Protein AF-A0A0C2CCR2-F1 (afdb_monomer_lite)

Secondary structure (DSSP, 8-state):
-HHHIIIIIHHHHTSTT-S----HHHHHHHHHHH---HHHHHHHHHHHHTT-TTHHHHHHHHHHHS-HHHHHHHHHHHHHHS----S-GGG---------PPPPPBP--TT-SS--B--EEE--HHHHHHHHSSSSPEEE-HHHHHHHHHHH----EEPPPPPP-----------

pLDDT: mean 84.24, std 14.38, range [35.53, 97.19]

InterPro domains:
  IPR024855 UNC79 [PTHR21696] (1-173)
  IPR059253 Protein unc-79 homolog, N-terminal [PF14776] (1-173)

Radius of gyration: 18.52 Å; chains: 1; bounding box: 39×49×53 Å

Structure (mmCIF, N/CA/C/O backbone):
data_AF-A0A0C2CCR2-F1
#
_entry.id   AF-A0A0C2CCR2-F1
#
loop_
_atom_site.group_PDB
_atom_site.id
_atom_site.type_symbol
_atom_site.label_atom_id
_atom_site.label_alt_id
_atom_site.label_comp_id
_atom_site.label_asym_id
_atom_site.label_entity_id
_atom_site.label_seq_id
_atom_site.pdbx_PDB_ins_code
_atom_site.Cartn_x
_atom_site.Cartn_y
_atom_site.Cartn_z
_atom_site.occupancy
_atom_site.B_iso_or_equiv
_atom_site.auth_seq_id
_atom_site.auth_comp_id
_atom_site.auth_asym_id
_atom_site.auth_atom_id
_atom_site.pdbx_PDB_model_num
ATOM 1 N N . ILE A 1 1 ? 10.434 2.439 5.792 1.00 84.38 1 ILE A N 1
ATOM 2 C CA . ILE A 1 1 ? 9.890 3.636 5.101 1.00 84.38 1 ILE A CA 1
ATOM 3 C C . ILE A 1 1 ? 8.872 3.285 4.013 1.00 84.38 1 ILE A C 1
ATOM 5 O O . ILE A 1 1 ? 7.818 3.899 4.002 1.00 84.38 1 ILE A O 1
ATOM 9 N N . VAL A 1 2 ? 9.120 2.283 3.153 1.00 89.88 2 VAL A N 1
ATOM 10 C CA . VAL A 1 2 ? 8.190 1.916 2.062 1.00 89.88 2 VAL A CA 1
ATOM 11 C C . VAL A 1 2 ? 6.794 1.530 2.567 1.00 89.88 2 VAL A C 1
ATOM 13 O O . VAL A 1 2 ? 5.820 2.033 2.027 1.00 89.88 2 VAL A O 1
ATOM 16 N N . HIS A 1 3 ? 6.685 0.746 3.646 1.00 89.31 3 HIS A N 1
ATOM 17 C CA . HIS A 1 3 ? 5.386 0.409 4.258 1.00 89.31 3 HIS A CA 1
ATOM 18 C C . HIS A 1 3 ? 4.591 1.654 4.676 1.00 89.31 3 HIS A C 1
ATOM 20 O O . HIS A 1 3 ? 3.416 1.782 4.364 1.00 89.31 3 HIS A O 1
ATOM 26 N N . LEU A 1 4 ? 5.254 2.637 5.295 1.00 88.44 4 LEU A N 1
ATOM 27 C CA . LEU A 1 4 ? 4.612 3.899 5.671 1.00 88.44 4 LEU A CA 1
ATOM 28 C C . LEU A 1 4 ? 4.104 4.658 4.436 1.00 88.44 4 LEU A C 1
ATOM 30 O O . LEU A 1 4 ? 3.006 5.208 4.458 1.00 88.44 4 LEU A O 1
ATOM 34 N N . LEU A 1 5 ? 4.888 4.672 3.353 1.00 89.81 5 LEU A N 1
ATOM 35 C CA . LEU A 1 5 ? 4.471 5.293 2.098 1.00 89.81 5 LEU A CA 1
ATOM 36 C C . LEU A 1 5 ? 3.254 4.585 1.495 1.00 89.81 5 LEU A C 1
ATOM 38 O O . LEU A 1 5 ? 2.309 5.255 1.095 1.00 89.81 5 LEU A O 1
ATOM 42 N N . ALA A 1 6 ? 3.274 3.254 1.455 1.00 89.50 6 ALA A N 1
ATOM 43 C CA . ALA A 1 6 ? 2.235 2.448 0.829 1.00 89.50 6 ALA A CA 1
ATOM 44 C C . ALA A 1 6 ? 0.922 2.430 1.619 1.00 89.50 6 ALA A C 1
ATOM 46 O O . ALA A 1 6 ? -0.143 2.550 1.020 1.00 89.50 6 ALA A O 1
ATOM 47 N N . ASP A 1 7 ? 0.997 2.308 2.945 1.00 87.94 7 ASP A N 1
ATOM 48 C CA . ASP A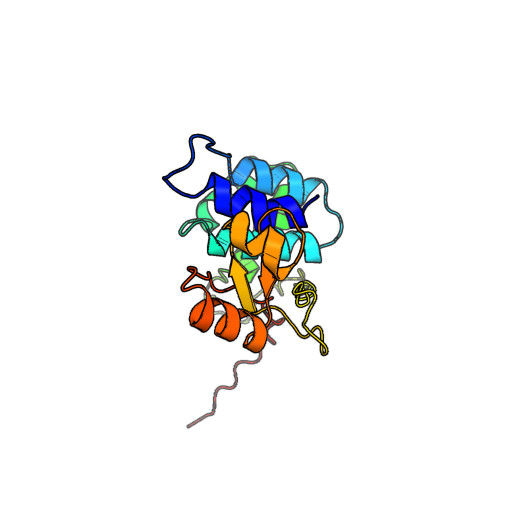 1 7 ? -0.185 2.033 3.761 1.00 87.94 7 ASP A CA 1
ATOM 49 C C . ASP A 1 7 ? -0.769 3.285 4.429 1.00 87.94 7 ASP A C 1
ATOM 51 O O . ASP A 1 7 ? -1.960 3.321 4.748 1.00 87.94 7 ASP A O 1
ATOM 55 N N . ALA A 1 8 ? 0.046 4.327 4.627 1.00 86.69 8 ALA A N 1
ATOM 56 C CA . ALA A 1 8 ? -0.388 5.581 5.236 1.00 86.69 8 ALA A CA 1
ATOM 57 C C . ALA A 1 8 ? -0.337 6.744 4.239 1.00 86.69 8 ALA A C 1
ATOM 59 O O . ALA A 1 8 ? -1.373 7.309 3.898 1.00 86.69 8 ALA A O 1
ATOM 60 N N . VAL A 1 9 ? 0.849 7.099 3.736 1.00 88.06 9 VAL A N 1
ATOM 61 C CA . VAL A 1 9 ? 1.035 8.367 3.008 1.00 88.06 9 VAL A CA 1
ATOM 62 C C . VAL A 1 9 ? 0.278 8.394 1.684 1.00 88.06 9 VAL A C 1
ATOM 64 O O . VAL A 1 9 ? -0.402 9.382 1.422 1.00 88.06 9 VAL A O 1
ATOM 67 N N . LEU A 1 10 ? 0.374 7.348 0.856 1.00 87.62 10 LEU A N 1
ATOM 68 C CA . LEU A 1 10 ? -0.323 7.293 -0.433 1.00 87.62 10 LEU A CA 1
ATOM 69 C C . LEU A 1 10 ? -1.851 7.297 -0.262 1.00 87.62 10 LEU A C 1
ATOM 71 O O . LEU A 1 10 ? -2.483 8.156 -0.874 1.00 87.62 10 LEU A O 1
ATOM 75 N N . PRO A 1 11 ? -2.460 6.442 0.585 1.00 85.31 11 PRO A N 1
ATOM 76 C CA . PRO A 1 11 ? -3.900 6.488 0.820 1.00 85.31 11 PRO A CA 1
ATOM 77 C C . PRO A 1 11 ? -4.401 7.848 1.298 1.00 85.31 11 PRO A C 1
ATOM 79 O O . PRO A 1 11 ? -5.475 8.258 0.879 1.00 85.31 11 PRO A O 1
ATOM 82 N N . PHE A 1 12 ? -3.635 8.566 2.124 1.00 82.19 12 PHE A N 1
ATOM 83 C CA . PHE A 1 12 ? -4.005 9.925 2.517 1.00 82.19 12 PHE A CA 1
ATOM 84 C C . PHE A 1 12 ? -3.822 10.922 1.368 1.00 82.19 12 PHE A C 1
ATOM 86 O O . PHE A 1 12 ? -4.754 11.638 1.024 1.00 82.19 12 PHE A O 1
ATOM 93 N N . SER A 1 13 ? -2.651 10.936 0.731 1.00 83.19 13 SER A N 1
ATOM 94 C CA . SER A 1 13 ? -2.260 11.962 -0.254 1.00 83.19 13 SER A CA 1
ATOM 95 C C . SER A 1 13 ? -2.988 11.853 -1.599 1.00 83.19 13 SER A C 1
ATOM 97 O O . SER A 1 13 ? -2.869 12.741 -2.438 1.00 83.19 13 SER A O 1
ATOM 99 N N . LEU A 1 14 ? -3.680 10.739 -1.843 1.00 79.44 14 LEU A N 1
ATOM 100 C CA . LEU A 1 14 ? -4.449 10.491 -3.066 1.00 79.44 14 LEU A CA 1
ATOM 101 C C . LEU A 1 14 ? -5.961 10.623 -2.856 1.00 79.44 14 LEU A C 1
ATOM 103 O O . LEU A 1 14 ? -6.721 10.425 -3.798 1.00 79.44 14 LEU A O 1
ATOM 107 N N . THR A 1 15 ? -6.405 10.969 -1.644 1.00 74.06 15 THR A N 1
ATOM 108 C CA . THR A 1 15 ? -7.807 11.336 -1.409 1.00 74.06 15 THR A CA 1
ATOM 109 C C . THR A 1 15 ? -8.042 12.806 -1.736 1.00 74.06 15 THR A C 1
ATOM 111 O O . THR A 1 15 ? -7.242 13.668 -1.363 1.00 74.06 15 THR A O 1
ATOM 114 N N . ASP A 1 16 ? -9.169 13.087 -2.396 1.00 64.88 16 ASP A N 1
ATOM 115 C CA . ASP A 1 16 ? -9.560 14.432 -2.847 1.00 64.88 16 ASP A CA 1
ATOM 116 C C . ASP A 1 16 ? -9.718 15.449 -1.702 1.00 64.88 16 ASP A C 1
ATOM 118 O O . ASP A 1 16 ? -9.709 16.656 -1.934 1.00 64.88 16 ASP A O 1
ATOM 122 N N . GLU A 1 17 ? -9.833 14.977 -0.459 1.00 66.50 17 GLU A N 1
ATOM 123 C CA . GLU A 1 17 ? -10.021 15.821 0.725 1.00 66.50 17 GLU A CA 1
ATOM 124 C C . GLU A 1 17 ? -8.716 16.383 1.307 1.00 66.50 17 GLU A C 1
ATOM 126 O O . GLU A 1 17 ? -8.748 17.218 2.212 1.00 66.50 17 GLU A O 1
ATOM 131 N N . THR A 1 18 ? -7.551 15.959 0.805 1.00 66.06 18 THR A N 1
ATOM 132 C CA . THR A 1 18 ? -6.262 16.426 1.331 1.00 66.06 18 THR A CA 1
ATOM 133 C C . THR A 1 18 ? -5.653 17.553 0.497 1.00 66.06 18 THR A C 1
ATOM 135 O O . THR A 1 18 ? -5.678 17.559 -0.731 1.00 66.06 18 THR A O 1
ATOM 138 N N . LEU A 1 19 ? -5.033 18.523 1.179 1.00 66.50 19 LEU A N 1
ATOM 139 C CA . LEU A 1 19 ? -4.282 19.618 0.542 1.00 66.50 19 LEU A CA 1
ATOM 140 C C . LEU A 1 19 ? -2.912 19.169 -0.007 1.00 66.50 19 LEU A C 1
ATOM 142 O O . LEU A 1 19 ? -2.215 19.953 -0.652 1.00 66.50 19 LEU A O 1
ATOM 146 N N . ILE A 1 20 ? -2.505 17.925 0.259 1.00 74.56 20 ILE A N 1
ATOM 147 C CA . ILE A 1 20 ? -1.196 17.381 -0.105 1.00 74.56 20 ILE A CA 1
ATOM 148 C C . ILE A 1 20 ? -1.348 16.572 -1.387 1.00 74.56 20 ILE A C 1
ATOM 150 O O . ILE A 1 20 ? -1.905 15.483 -1.373 1.00 74.56 20 ILE A O 1
ATOM 154 N N . LYS A 1 21 ? -0.793 17.076 -2.492 1.00 75.19 21 LYS A N 1
ATOM 155 C CA . LYS A 1 21 ? -0.733 16.339 -3.761 1.00 75.19 21 LYS A CA 1
ATOM 156 C C . LYS A 1 21 ? 0.657 15.757 -3.952 1.00 75.19 21 LYS A C 1
ATOM 158 O O . LYS A 1 21 ? 1.610 16.481 -4.239 1.00 75.19 21 LYS A O 1
ATOM 163 N N . LEU A 1 22 ? 0.773 14.446 -3.784 1.00 84.88 22 LEU A N 1
ATOM 164 C CA . LEU A 1 22 ? 2.025 13.727 -3.985 1.00 84.88 22 LEU A CA 1
ATOM 165 C C . LEU A 1 22 ? 2.139 13.257 -5.440 1.00 84.88 22 LEU A C 1
ATOM 167 O O . LEU A 1 22 ? 1.184 12.735 -6.010 1.00 84.88 22 LEU A O 1
ATOM 171 N N . SER A 1 23 ? 3.320 13.407 -6.045 1.00 90.75 23 SER A N 1
ATOM 172 C CA . SER A 1 23 ? 3.584 12.831 -7.367 1.00 90.75 23 SER A CA 1
ATOM 173 C C . SER A 1 23 ? 3.795 11.325 -7.238 1.00 90.75 23 SER A C 1
ATOM 175 O O . SER A 1 23 ? 4.886 10.877 -6.881 1.00 90.75 23 SER A O 1
ATOM 177 N N . VAL A 1 24 ? 2.756 10.544 -7.540 1.00 91.19 24 VAL A N 1
ATOM 178 C CA . VAL A 1 24 ? 2.810 9.075 -7.582 1.00 91.19 24 VAL A CA 1
ATOM 179 C C . VAL A 1 24 ? 3.992 8.552 -8.409 1.00 91.19 24 VAL A C 1
ATOM 181 O O . VAL A 1 24 ? 4.772 7.773 -7.856 1.00 91.19 24 VAL A O 1
ATOM 184 N N . PRO A 1 25 ? 4.232 8.994 -9.663 1.00 94.25 25 PRO A N 1
ATOM 185 C CA . PRO A 1 25 ? 5.369 8.498 -10.435 1.00 94.25 25 PRO A CA 1
ATOM 186 C C . PRO A 1 25 ? 6.707 8.905 -9.805 1.00 94.25 25 PRO A C 1
ATOM 188 O O . PRO A 1 25 ? 7.662 8.135 -9.850 1.00 94.25 25 PRO A O 1
ATOM 191 N N . GLY A 1 26 ? 6.784 10.070 -9.150 1.00 94.25 26 GLY A N 1
ATOM 192 C CA . GLY A 1 26 ? 7.975 10.482 -8.402 1.00 94.25 26 GLY A CA 1
ATOM 193 C C . GLY A 1 26 ? 8.277 9.564 -7.214 1.00 94.25 26 GLY A C 1
ATOM 194 O O . GLY A 1 26 ? 9.416 9.135 -7.037 1.00 94.25 26 GLY A O 1
ATOM 195 N N . VAL A 1 27 ? 7.255 9.211 -6.429 1.00 94.19 27 VAL A N 1
ATOM 196 C CA . VAL A 1 27 ? 7.384 8.271 -5.301 1.00 94.19 27 VAL A CA 1
ATOM 197 C C . VAL A 1 27 ? 7.770 6.884 -5.790 1.00 94.19 27 VAL A C 1
ATOM 199 O O . VAL A 1 27 ? 8.703 6.291 -5.250 1.00 94.19 27 VAL A O 1
ATOM 202 N N . LEU A 1 28 ? 7.089 6.380 -6.823 1.00 95.12 28 LEU A N 1
ATOM 203 C CA . LEU A 1 28 ? 7.405 5.088 -7.421 1.00 95.12 28 LEU A CA 1
ATOM 204 C C . LEU A 1 28 ? 8.850 5.065 -7.912 1.00 95.12 28 LEU A C 1
ATOM 206 O O . LEU A 1 28 ? 9.587 4.154 -7.561 1.00 95.12 28 LEU A O 1
ATOM 210 N N . MET A 1 29 ? 9.296 6.083 -8.647 1.00 95.62 29 MET A N 1
ATOM 211 C CA . MET A 1 29 ? 10.677 6.172 -9.120 1.00 95.62 29 MET A CA 1
ATOM 212 C C . MET A 1 29 ? 11.689 6.088 -7.967 1.00 95.62 29 MET A C 1
ATOM 214 O O . MET A 1 29 ? 12.644 5.318 -8.058 1.00 95.62 29 MET A O 1
ATOM 218 N N . LEU A 1 30 ? 11.467 6.826 -6.872 1.00 94.88 30 LEU A N 1
ATOM 219 C CA . LEU A 1 30 ? 12.347 6.798 -5.699 1.00 94.88 30 LEU A CA 1
ATOM 220 C C . LEU A 1 30 ? 12.371 5.422 -5.029 1.00 94.88 30 LEU A C 1
ATOM 222 O O . LEU A 1 30 ? 13.448 4.901 -4.744 1.00 94.88 30 LEU A O 1
ATOM 226 N N . VAL A 1 31 ? 11.203 4.818 -4.795 1.00 95.31 31 VAL A N 1
ATOM 227 C CA . VAL A 1 31 ? 11.119 3.499 -4.154 1.00 95.31 31 VAL A CA 1
ATOM 228 C C . VAL A 1 31 ? 11.760 2.433 -5.037 1.00 95.31 31 VAL A C 1
ATOM 230 O O . VAL A 1 31 ? 12.592 1.682 -4.546 1.00 95.31 31 VAL A O 1
ATOM 233 N N . LEU A 1 32 ? 11.440 2.410 -6.331 1.00 94.69 32 LEU A N 1
ATOM 234 C CA . LEU A 1 32 ? 11.950 1.420 -7.283 1.00 94.69 32 LEU A CA 1
ATOM 235 C C . LEU A 1 32 ? 13.455 1.539 -7.550 1.00 94.69 32 LEU A C 1
ATOM 237 O O . LEU A 1 32 ? 14.073 0.586 -8.017 1.00 94.69 32 LEU A O 1
ATOM 241 N N . GLN A 1 33 ? 14.040 2.709 -7.291 1.00 94.25 33 GLN A N 1
ATOM 242 C CA . GLN A 1 33 ? 15.481 2.915 -7.379 1.00 94.25 33 GLN A CA 1
ATOM 243 C C . GLN A 1 33 ? 16.210 2.513 -6.090 1.00 94.25 33 GLN A C 1
ATOM 245 O O . GLN A 1 33 ? 17.318 1.989 -6.165 1.00 94.25 33 GLN A O 1
ATOM 250 N N . GLN A 1 34 ? 15.633 2.808 -4.921 1.00 93.00 34 GLN A N 1
ATOM 251 C CA . GLN A 1 34 ? 16.327 2.697 -3.630 1.00 93.00 34 GLN A CA 1
ATOM 252 C C . GLN A 1 34 ? 16.035 1.392 -2.884 1.00 93.00 34 GLN A C 1
ATOM 254 O O . GLN A 1 34 ? 16.850 0.945 -2.078 1.00 93.00 34 GLN A O 1
ATOM 259 N N . ALA A 1 35 ? 14.873 0.777 -3.102 1.00 90.44 35 ALA A N 1
ATOM 260 C CA . ALA A 1 35 ? 14.565 -0.513 -2.510 1.00 90.44 35 ALA A CA 1
ATOM 261 C C . ALA A 1 35 ? 15.199 -1.624 -3.355 1.00 90.44 35 ALA A C 1
ATOM 263 O O . ALA A 1 35 ? 14.945 -1.761 -4.544 1.00 90.44 35 ALA A O 1
ATOM 264 N N . HIS A 1 36 ? 16.045 -2.442 -2.737 1.00 86.12 36 HIS A N 1
ATOM 265 C CA . HIS A 1 36 ? 16.619 -3.605 -3.419 1.00 86.12 36 HIS A CA 1
ATOM 266 C C . HIS A 1 36 ? 15.758 -4.860 -3.264 1.00 86.12 36 HIS A C 1
ATOM 268 O O . HIS A 1 36 ? 15.914 -5.801 -4.036 1.00 86.12 36 HIS A O 1
ATOM 274 N N . ASP A 1 37 ? 14.849 -4.873 -2.285 1.00 89.38 37 ASP A N 1
ATOM 275 C CA . ASP A 1 37 ? 13.917 -5.974 -2.063 1.00 89.38 37 ASP A CA 1
ATOM 276 C C . ASP A 1 37 ? 12.701 -5.858 -3.006 1.00 89.38 37 ASP A C 1
ATOM 278 O O . ASP A 1 37 ? 11.894 -4.931 -2.858 1.00 89.38 37 ASP A O 1
ATOM 282 N N . PRO A 1 38 ? 12.508 -6.809 -3.942 1.00 87.31 38 PRO A N 1
ATOM 283 C CA . PRO A 1 38 ? 11.349 -6.827 -4.828 1.00 87.31 38 PRO A CA 1
ATOM 284 C C . PRO A 1 38 ? 10.007 -6.914 -4.089 1.00 87.31 38 PRO A C 1
ATOM 286 O O . PRO A 1 38 ? 8.992 -6.492 -4.641 1.00 87.31 38 PRO A O 1
ATOM 289 N N . SER A 1 39 ? 9.969 -7.426 -2.852 1.00 89.19 39 SER A N 1
ATOM 290 C CA . SER A 1 39 ? 8.730 -7.466 -2.067 1.00 89.19 39 SER A CA 1
ATOM 291 C C . SER A 1 39 ? 8.207 -6.054 -1.779 1.00 89.19 39 SER A C 1
AT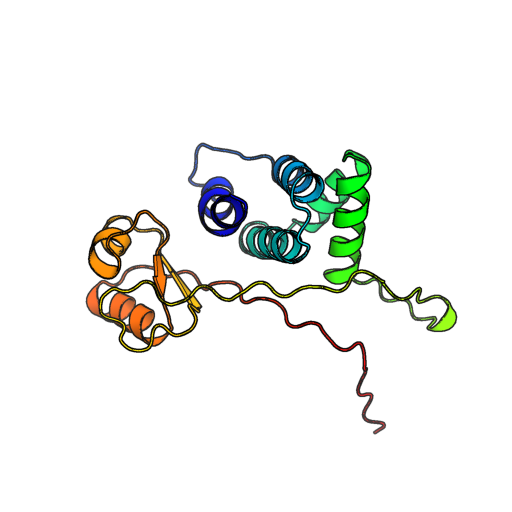OM 293 O O . SER A 1 39 ? 7.012 -5.792 -1.912 1.00 89.19 39 SER A O 1
ATOM 295 N N . LEU A 1 40 ? 9.107 -5.098 -1.529 1.00 91.69 40 LEU A N 1
ATOM 296 C CA . LEU A 1 40 ? 8.767 -3.694 -1.301 1.00 91.69 40 LEU A CA 1
ATOM 297 C C . LEU A 1 40 ? 8.255 -3.010 -2.572 1.00 91.69 40 LEU A C 1
ATOM 299 O O . LEU A 1 40 ? 7.381 -2.148 -2.494 1.00 91.69 40 LEU A O 1
ATOM 303 N N . HIS A 1 41 ? 8.755 -3.419 -3.741 1.00 92.94 41 HIS A N 1
ATOM 304 C CA . HIS A 1 41 ? 8.266 -2.942 -5.037 1.00 92.94 41 HIS A CA 1
ATOM 305 C C . HIS A 1 41 ? 6.826 -3.384 -5.287 1.00 92.94 41 HIS A C 1
ATOM 307 O O . HIS A 1 41 ? 6.003 -2.601 -5.757 1.00 92.94 41 HIS A O 1
ATOM 313 N N . THR A 1 42 ? 6.507 -4.633 -4.949 1.00 91.44 42 THR A N 1
ATOM 314 C CA . THR A 1 42 ? 5.140 -5.147 -5.085 1.00 91.44 42 THR A CA 1
ATOM 315 C C . THR A 1 42 ? 4.205 -4.506 -4.063 1.00 91.44 42 THR A C 1
ATOM 317 O O . THR A 1 42 ? 3.107 -4.108 -4.436 1.00 91.44 42 THR A O 1
ATOM 320 N N . TRP A 1 43 ? 4.668 -4.289 -2.826 1.00 91.50 43 TRP A N 1
ATOM 321 C CA . TRP A 1 43 ? 3.895 -3.617 -1.780 1.00 91.50 43 TRP A CA 1
ATOM 322 C C . TRP A 1 43 ? 3.506 -2.197 -2.190 1.00 91.50 43 TRP A C 1
ATOM 324 O O . TRP A 1 43 ? 2.322 -1.866 -2.193 1.00 91.50 43 TRP A O 1
ATOM 334 N N . ILE A 1 44 ? 4.475 -1.350 -2.570 1.00 92.88 44 ILE A N 1
ATOM 335 C CA . ILE A 1 44 ? 4.163 0.034 -2.959 1.00 92.88 44 ILE A CA 1
ATOM 336 C C . ILE A 1 44 ? 3.229 0.073 -4.171 1.00 92.88 44 ILE A C 1
ATOM 338 O O . ILE A 1 44 ? 2.344 0.922 -4.233 1.00 92.88 44 ILE A O 1
ATOM 342 N N . MET A 1 45 ? 3.389 -0.872 -5.102 1.00 92.06 45 MET A N 1
ATOM 343 C CA . MET A 1 45 ? 2.569 -0.954 -6.303 1.00 92.06 45 MET A CA 1
ATOM 344 C C . MET A 1 45 ? 1.117 -1.325 -5.986 1.00 92.06 45 MET A C 1
ATOM 346 O O . MET A 1 45 ? 0.200 -0.627 -6.410 1.00 92.06 45 MET A O 1
ATOM 350 N N . GLU A 1 46 ? 0.895 -2.391 -5.219 1.00 90.62 46 GLU A N 1
ATOM 351 C CA . GLU A 1 46 ? -0.452 -2.827 -4.829 1.00 90.62 46 GLU A CA 1
ATOM 352 C C . GLU A 1 46 ? -1.127 -1.823 -3.878 1.00 90.62 46 GLU A C 1
ATOM 354 O O . GLU A 1 46 ? -2.337 -1.589 -3.967 1.00 90.62 46 GLU A O 1
ATOM 359 N N . GLY A 1 47 ? -0.347 -1.158 -3.018 1.00 89.31 47 GLY A N 1
ATOM 360 C CA . GLY A 1 47 ? -0.811 -0.032 -2.207 1.00 89.31 47 GLY A CA 1
ATOM 361 C C . GLY A 1 47 ? -1.286 1.137 -3.076 1.00 89.31 47 GLY A C 1
ATOM 362 O O . GLY A 1 47 ? -2.388 1.654 -2.873 1.00 89.31 47 GLY A O 1
ATOM 363 N N . ALA A 1 48 ? -0.518 1.501 -4.106 1.00 90.12 48 ALA A N 1
ATOM 364 C CA . ALA A 1 48 ? -0.887 2.558 -5.043 1.00 90.12 48 ALA A CA 1
ATOM 365 C C . ALA A 1 48 ? -2.107 2.192 -5.910 1.00 90.12 48 ALA A C 1
ATOM 367 O O . ALA A 1 48 ? -2.992 3.028 -6.077 1.00 90.12 48 ALA A O 1
ATOM 368 N N . MET A 1 49 ? -2.230 0.942 -6.376 1.00 88.94 49 MET A N 1
ATOM 369 C CA . MET A 1 49 ? -3.431 0.444 -7.076 1.00 88.94 49 MET A CA 1
ATOM 370 C C . MET A 1 49 ? -4.712 0.607 -6.252 1.00 88.94 49 MET A C 1
ATOM 372 O O . MET A 1 49 ? -5.776 0.867 -6.803 1.00 88.94 49 MET A O 1
ATOM 376 N N . SER A 1 50 ? -4.621 0.465 -4.927 1.00 84.00 50 SER A N 1
ATOM 377 C CA . SER A 1 50 ? -5.773 0.621 -4.026 1.00 84.00 50 SER A CA 1
ATOM 378 C C . SER A 1 50 ? -6.249 2.071 -3.861 1.00 84.00 50 SER A C 1
ATOM 380 O O . SER A 1 50 ? -7.309 2.318 -3.273 1.00 84.00 50 SER A O 1
ATOM 382 N N . SER A 1 51 ? -5.437 3.025 -4.322 1.00 82.19 51 SER A N 1
ATOM 383 C CA . SER A 1 51 ? -5.621 4.460 -4.096 1.00 82.19 51 SER A CA 1
ATOM 384 C C . SER A 1 51 ? -5.677 5.277 -5.393 1.00 82.19 51 SER A C 1
ATOM 386 O O . SER A 1 51 ? -6.193 6.385 -5.364 1.00 82.19 51 SER A O 1
ATOM 388 N N . SER A 1 52 ? -5.198 4.747 -6.526 1.00 83.50 52 SER A N 1
ATOM 389 C CA . SER A 1 52 ? -5.218 5.410 -7.837 1.00 83.50 52 SER A CA 1
ATOM 390 C C . SER A 1 52 ? -5.723 4.461 -8.936 1.00 83.50 52 SER A C 1
ATOM 392 O O . SER A 1 52 ? -5.111 3.411 -9.155 1.00 83.50 52 SER A O 1
ATOM 394 N N . PRO A 1 53 ? -6.795 4.818 -9.674 1.00 80.75 53 PRO A N 1
ATOM 395 C CA . PRO A 1 53 ? -7.355 3.971 -10.731 1.00 80.75 53 PRO A CA 1
ATOM 396 C C . PRO A 1 53 ? -6.453 3.848 -11.972 1.00 80.75 53 PRO A C 1
ATOM 398 O O . PRO A 1 53 ? -6.544 2.852 -12.686 1.00 80.75 53 PRO A O 1
ATOM 401 N N . ASN A 1 54 ? -5.559 4.813 -12.219 1.00 86.12 54 ASN A N 1
ATOM 402 C CA . ASN A 1 54 ? -4.746 4.896 -13.443 1.00 86.12 54 ASN A CA 1
ATOM 403 C C . ASN A 1 54 ? -3.242 4.726 -13.182 1.00 86.12 54 ASN A C 1
ATOM 405 O O . ASN A 1 54 ? -2.407 5.245 -13.917 1.00 86.12 54 ASN A O 1
ATOM 409 N N . ILE A 1 55 ? -2.877 3.952 -12.159 1.00 92.44 55 ILE A N 1
ATOM 410 C CA . ILE A 1 55 ? -1.477 3.738 -11.751 1.00 92.44 55 ILE A CA 1
ATOM 411 C C . ILE A 1 55 ? -0.574 3.162 -12.865 1.00 92.44 55 ILE A C 1
ATOM 413 O O . ILE A 1 55 ? 0.649 3.293 -12.821 1.00 92.44 55 ILE A O 1
ATOM 417 N N . TYR A 1 56 ? -1.154 2.525 -13.889 1.00 93.12 56 TYR A N 1
ATOM 418 C CA . TYR A 1 56 ? -0.404 2.055 -15.055 1.00 93.12 56 TYR A CA 1
ATOM 419 C C . TYR A 1 56 ? 0.206 3.225 -15.850 1.00 93.12 56 TYR A C 1
ATOM 421 O O . TYR A 1 56 ? 1.313 3.092 -16.369 1.00 93.12 56 TYR A O 1
ATOM 429 N N . GLU A 1 57 ? -0.466 4.381 -15.909 1.00 94.94 57 GLU A N 1
ATOM 430 C CA . GLU A 1 57 ? 0.053 5.593 -16.556 1.00 94.94 57 GLU A CA 1
ATOM 431 C C . GLU A 1 57 ? 1.245 6.145 -15.778 1.00 94.94 57 GLU A C 1
ATOM 433 O O . GLU A 1 57 ? 2.258 6.513 -16.375 1.00 94.94 57 GLU A O 1
ATOM 438 N N . ASP A 1 58 ? 1.169 6.124 -14.445 1.00 94.94 58 ASP A N 1
ATOM 439 C CA . ASP A 1 58 ? 2.276 6.514 -13.573 1.00 94.94 58 ASP A CA 1
ATOM 440 C C . ASP A 1 58 ? 3.488 5.592 -13.778 1.00 94.94 58 ASP A C 1
ATOM 442 O O . ASP A 1 58 ? 4.615 6.071 -13.912 1.00 94.94 58 ASP A O 1
ATOM 446 N N . LEU A 1 59 ? 3.277 4.275 -13.901 1.00 95.19 59 LEU A N 1
ATOM 447 C CA . LEU A 1 59 ? 4.345 3.333 -14.257 1.00 95.19 59 LEU A CA 1
ATOM 448 C C . LEU A 1 59 ? 4.956 3.640 -15.629 1.00 95.19 59 LEU A C 1
ATOM 450 O O . LEU A 1 59 ? 6.180 3.626 -15.762 1.00 95.19 59 LEU A O 1
ATOM 454 N N . VAL A 1 60 ? 4.140 3.946 -16.642 1.00 95.88 60 VAL A N 1
ATOM 455 C CA . VAL A 1 60 ? 4.635 4.342 -17.972 1.00 95.88 60 VAL A CA 1
ATOM 456 C C . VAL A 1 60 ? 5.481 5.614 -17.881 1.00 95.88 60 VAL A C 1
ATOM 458 O O . VAL A 1 60 ? 6.533 5.695 -18.519 1.00 95.88 60 VAL A O 1
ATOM 461 N N . GLN A 1 61 ? 5.099 6.579 -17.041 1.00 96.31 61 GLN A N 1
ATOM 462 C CA . GLN A 1 61 ? 5.915 7.769 -16.794 1.00 96.31 61 GLN A CA 1
ATOM 463 C C . GLN A 1 61 ? 7.256 7.431 -16.130 1.00 96.31 61 GLN A C 1
ATOM 465 O O . GLN A 1 61 ? 8.281 7.983 -16.538 1.00 96.31 61 GLN A O 1
ATOM 470 N N . VAL A 1 62 ? 7.283 6.508 -15.161 1.00 97.19 62 VAL A N 1
ATOM 471 C CA . VAL A 1 62 ? 8.538 6.029 -14.551 1.00 97.19 62 VAL A CA 1
ATOM 472 C C . VAL A 1 62 ? 9.414 5.321 -15.583 1.00 97.19 62 VAL A C 1
ATOM 474 O O . VAL A 1 62 ? 10.617 5.551 -15.618 1.00 97.19 62 VAL A O 1
ATOM 477 N N . ILE A 1 63 ? 8.840 4.517 -16.478 1.00 96.69 63 ILE A N 1
ATOM 478 C CA . ILE A 1 63 ? 9.594 3.877 -17.567 1.00 96.69 63 ILE A CA 1
ATOM 479 C C . ILE A 1 63 ? 10.180 4.930 -18.518 1.00 96.69 63 ILE A C 1
ATOM 481 O O . ILE A 1 63 ? 11.325 4.806 -18.950 1.00 96.69 63 ILE A O 1
ATOM 485 N N . ALA A 1 64 ? 9.421 5.980 -18.832 1.00 97.12 64 ALA A N 1
ATOM 486 C CA . ALA A 1 64 ? 9.855 7.020 -19.757 1.00 97.12 64 ALA A CA 1
ATOM 487 C C . ALA A 1 64 ? 10.928 7.953 -19.166 1.00 97.12 64 ALA A C 1
ATOM 489 O O . ALA A 1 64 ? 11.833 8.373 -19.885 1.00 97.12 64 ALA A O 1
ATOM 490 N N . LYS A 1 65 ? 10.822 8.304 -17.877 1.00 96.06 65 LYS A N 1
ATOM 491 C CA . LYS A 1 65 ? 11.617 9.381 -17.250 1.00 96.06 65 LYS A CA 1
ATOM 492 C C . LYS A 1 65 ? 12.504 8.932 -16.086 1.00 96.06 65 LYS A C 1
ATOM 494 O O . LYS A 1 65 ? 13.301 9.730 -15.601 1.00 96.06 65 LYS A O 1
ATOM 499 N N . GLY A 1 66 ? 12.365 7.693 -15.625 1.00 94.94 66 GLY A N 1
ATOM 500 C CA . GLY A 1 66 ? 13.077 7.166 -14.464 1.00 94.94 66 GLY A CA 1
ATOM 501 C C . GLY A 1 66 ? 14.561 6.916 -14.707 1.00 94.94 66 GLY A C 1
ATOM 502 O O . GLY A 1 66 ? 15.052 6.974 -15.834 1.00 94.94 66 GLY A O 1
ATOM 503 N N . THR A 1 67 ? 15.278 6.600 -13.634 1.00 94.94 67 THR A N 1
ATOM 504 C CA . THR A 1 67 ? 16.659 6.086 -13.645 1.00 94.94 67 THR A CA 1
ATOM 505 C C . THR A 1 67 ? 16.757 4.684 -14.249 1.00 94.94 67 THR A C 1
ATOM 507 O O . THR A 1 67 ? 15.748 4.018 -14.467 1.00 94.94 67 THR A O 1
ATOM 510 N N . SER A 1 68 ? 17.971 4.213 -14.545 1.00 92.50 68 SER A N 1
ATOM 511 C CA . SER A 1 68 ? 18.167 2.892 -15.165 1.00 92.50 68 SER A CA 1
ATOM 512 C C . SER A 1 68 ? 17.515 1.771 -14.349 1.00 92.50 68 SER A C 1
ATOM 514 O O . SER A 1 68 ? 16.780 0.946 -14.887 1.00 92.50 68 SER A O 1
ATOM 516 N N . GLU A 1 69 ? 17.714 1.810 -13.036 1.00 91.38 69 GLU A N 1
ATOM 517 C CA . GLU A 1 69 ? 17.218 0.846 -12.062 1.00 91.38 69 GLU A CA 1
ATOM 518 C C . GLU A 1 69 ? 15.689 0.897 -11.958 1.00 91.38 69 GLU A C 1
ATOM 520 O O . GLU A 1 69 ? 15.014 -0.125 -12.118 1.00 91.38 69 GLU A O 1
ATOM 525 N N . SER A 1 70 ? 15.129 2.098 -11.770 1.00 94.44 70 SER A N 1
ATOM 526 C CA . SER A 1 70 ? 13.678 2.268 -11.625 1.00 94.44 70 SER A CA 1
ATOM 527 C C . SER A 1 70 ? 12.917 1.905 -12.899 1.00 94.44 70 SER A C 1
ATOM 529 O O . SER A 1 70 ? 11.851 1.300 -12.804 1.00 94.44 70 SER A O 1
ATOM 531 N N . ARG A 1 71 ? 13.468 2.179 -14.092 1.00 94.69 71 ARG A N 1
ATOM 532 C CA . ARG A 1 71 ? 12.857 1.783 -15.374 1.00 94.69 71 ARG A CA 1
ATOM 533 C C . ARG A 1 71 ? 12.729 0.271 -15.508 1.00 94.69 71 ARG A C 1
ATOM 535 O O . ARG A 1 71 ? 11.677 -0.213 -15.919 1.00 94.69 71 ARG A O 1
ATOM 542 N N . VAL A 1 72 ? 13.778 -0.475 -15.154 1.00 91.44 72 VAL A N 1
ATOM 543 C CA . VAL A 1 72 ? 13.762 -1.946 -15.215 1.00 91.44 72 VAL A CA 1
ATOM 544 C C . VAL A 1 72 ? 12.718 -2.505 -14.250 1.00 91.44 72 VAL A C 1
ATOM 546 O O . VAL A 1 72 ? 11.909 -3.348 -14.640 1.00 91.44 72 VAL A O 1
ATOM 549 N N . ALA A 1 73 ? 12.684 -2.011 -13.011 1.00 92.00 73 ALA A N 1
ATOM 550 C CA . ALA A 1 73 ? 11.694 -2.435 -12.025 1.00 92.00 73 ALA A CA 1
ATOM 551 C C . ALA A 1 73 ? 10.256 -2.070 -12.445 1.00 92.00 73 ALA A C 1
ATOM 553 O O . ALA A 1 73 ? 9.367 -2.916 -12.371 1.00 92.00 73 ALA A O 1
ATOM 554 N N . ALA A 1 74 ? 10.032 -0.855 -12.951 1.00 94.25 74 ALA A N 1
ATOM 555 C CA . ALA A 1 74 ? 8.721 -0.391 -13.401 1.00 94.25 74 ALA A CA 1
ATOM 556 C C . ALA A 1 74 ? 8.198 -1.195 -14.599 1.00 94.25 74 ALA A C 1
ATOM 558 O O . ALA A 1 74 ? 7.040 -1.605 -14.597 1.00 94.25 74 ALA A O 1
ATOM 559 N N . ALA A 1 75 ? 9.047 -1.487 -15.591 1.00 91.44 75 ALA A N 1
ATOM 560 C CA . ALA A 1 75 ? 8.671 -2.315 -16.737 1.00 91.44 75 ALA A CA 1
ATOM 561 C C . ALA A 1 75 ? 8.283 -3.739 -16.312 1.00 91.44 75 ALA A C 1
ATOM 563 O O . ALA A 1 75 ? 7.292 -4.289 -16.792 1.00 91.44 75 ALA A O 1
ATOM 564 N N . ASN A 1 76 ? 9.030 -4.317 -15.371 1.00 89.00 76 ASN A N 1
ATOM 565 C CA . ASN A 1 76 ? 8.735 -5.634 -14.822 1.00 89.00 76 ASN A CA 1
ATOM 566 C C . ASN A 1 76 ? 7.392 -5.675 -14.075 1.00 89.00 76 ASN A C 1
ATOM 568 O O . ASN A 1 76 ? 6.609 -6.600 -14.285 1.00 89.00 76 ASN A O 1
ATOM 572 N N . LEU A 1 77 ? 7.106 -4.670 -13.240 1.00 90.94 77 LEU A N 1
ATOM 573 C CA . LEU A 1 77 ? 5.820 -4.552 -12.545 1.00 90.94 77 LEU A CA 1
ATOM 574 C C . LEU A 1 77 ? 4.668 -4.326 -13.533 1.00 90.94 77 LEU A C 1
ATOM 576 O O . LEU A 1 77 ? 3.637 -4.983 -13.418 1.00 90.94 77 LEU A O 1
ATOM 580 N N . LEU A 1 78 ? 4.848 -3.456 -14.533 1.00 91.19 78 LEU A N 1
ATOM 581 C CA . LEU A 1 78 ? 3.832 -3.189 -15.554 1.00 91.19 78 LEU A CA 1
ATOM 582 C C . LEU A 1 78 ? 3.442 -4.474 -16.291 1.00 91.19 78 LEU A C 1
ATOM 584 O O . LEU A 1 78 ? 2.262 -4.792 -16.381 1.00 91.19 78 LEU A O 1
ATOM 588 N N . LEU A 1 79 ? 4.429 -5.243 -16.759 1.00 85.50 79 LEU A N 1
ATOM 589 C CA . LEU A 1 79 ? 4.194 -6.512 -17.455 1.00 85.50 79 LEU A CA 1
ATOM 590 C C . LEU A 1 79 ? 3.594 -7.591 -16.551 1.00 85.50 79 LEU A C 1
ATOM 592 O O . LEU A 1 79 ? 2.921 -8.494 -17.045 1.00 85.50 79 LEU A O 1
ATOM 596 N N . HIS A 1 80 ? 3.857 -7.523 -15.246 1.00 84.00 80 HIS A N 1
ATOM 597 C CA . HIS A 1 80 ? 3.289 -8.454 -14.285 1.00 84.00 80 HIS A CA 1
ATOM 598 C C . HIS A 1 80 ? 1.794 -8.208 -14.055 1.00 84.00 80 HIS A C 1
ATOM 600 O O . HIS A 1 80 ? 1.006 -9.148 -14.127 1.00 84.00 80 HIS A O 1
ATOM 606 N N . TYR A 1 81 ? 1.406 -6.959 -13.790 1.00 86.62 81 TYR A N 1
ATOM 607 C CA . TYR A 1 81 ? 0.021 -6.619 -13.456 1.00 86.62 81 TYR A CA 1
ATOM 608 C C . TYR A 1 81 ? -0.861 -6.355 -14.688 1.00 86.62 81 TYR A C 1
ATOM 610 O O . TYR A 1 81 ? -2.058 -6.628 -14.644 1.00 86.62 81 TYR A O 1
ATOM 618 N N . TRP A 1 82 ? -0.279 -5.892 -15.800 1.00 87.56 82 TRP A N 1
ATOM 619 C CA . TRP A 1 82 ? -0.947 -5.705 -17.097 1.00 87.56 82 TRP A CA 1
ATOM 620 C C . TRP A 1 82 ? -0.239 -6.505 -18.201 1.00 87.56 82 TRP A C 1
ATOM 622 O O . TRP A 1 82 ? 0.392 -5.928 -19.093 1.00 87.56 82 TRP A O 1
ATOM 632 N N . PRO A 1 83 ? -0.315 -7.848 -18.172 1.00 77.31 83 PRO A N 1
ATOM 633 C CA . PRO A 1 83 ? 0.309 -8.671 -19.197 1.00 77.31 83 PRO A CA 1
ATOM 634 C C . PRO A 1 83 ? -0.357 -8.444 -20.559 1.00 77.31 83 PRO A C 1
ATOM 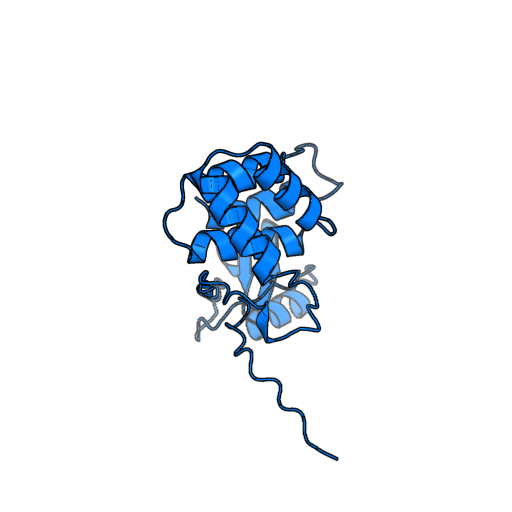636 O O . PRO A 1 83 ? -1.581 -8.483 -20.690 1.00 77.31 83 PRO A O 1
ATOM 639 N N . PHE A 1 84 ? 0.450 -8.270 -21.606 1.00 69.94 84 PHE A N 1
ATOM 640 C CA . PHE A 1 84 ? -0.071 -8.210 -22.969 1.00 69.94 84 PHE A CA 1
ATOM 641 C C . PHE A 1 84 ? -0.618 -9.581 -23.396 1.00 69.94 84 PHE A C 1
ATOM 643 O O . PHE A 1 84 ? 0.095 -10.588 -23.278 1.00 69.94 84 PHE A O 1
ATOM 650 N N . PRO A 1 85 ? -1.835 -9.655 -23.963 1.00 61.78 85 PRO A N 1
ATOM 651 C CA . PRO A 1 85 ? -2.322 -10.875 -24.584 1.00 61.78 85 PRO A CA 1
ATOM 652 C C . PRO A 1 85 ? -1.544 -11.113 -25.883 1.00 61.78 85 PRO A C 1
ATOM 654 O O . PRO A 1 85 ? -1.922 -10.637 -26.947 1.00 61.78 85 PRO A O 1
ATOM 657 N N . ASN A 1 86 ? -0.424 -11.838 -25.808 1.00 61.44 86 ASN A N 1
ATOM 658 C CA . ASN A 1 86 ? 0.269 -12.314 -27.003 1.00 61.44 86 ASN A CA 1
ATOM 659 C C . ASN A 1 86 ? -0.322 -13.676 -27.423 1.00 61.44 86 ASN A C 1
ATOM 661 O O . ASN A 1 86 ? -0.115 -14.669 -26.703 1.00 61.44 86 ASN A O 1
ATOM 665 N N . PRO A 1 87 ? -1.042 -13.755 -28.561 1.00 60.66 87 PRO A N 1
ATOM 666 C CA . PRO A 1 87 ? -1.615 -15.008 -29.051 1.00 60.66 87 PRO A CA 1
ATOM 667 C C . PRO A 1 87 ? -0.540 -16.000 -29.526 1.00 60.66 87 PRO A C 1
ATOM 669 O O . PRO A 1 87 ? -0.792 -17.201 -29.566 1.00 60.66 87 PRO A O 1
ATOM 672 N N . TYR A 1 88 ? 0.681 -15.537 -29.817 1.00 62.25 88 TYR A N 1
ATOM 673 C CA . TYR A 1 88 ? 1.778 -16.368 -30.303 1.00 62.25 88 TYR A CA 1
ATOM 674 C C . TYR A 1 88 ? 2.703 -16.796 -29.155 1.00 62.25 88 TYR A C 1
ATOM 676 O O . TYR A 1 88 ? 3.557 -16.040 -28.687 1.00 62.25 88 TYR A O 1
ATOM 684 N N . ILE A 1 89 ? 2.545 -18.048 -28.710 1.00 56.59 89 ILE A N 1
ATOM 685 C CA . ILE A 1 89 ? 3.280 -18.665 -27.586 1.00 56.59 89 ILE A CA 1
ATOM 686 C C . ILE A 1 89 ? 4.808 -18.575 -27.767 1.00 56.59 89 ILE A C 1
ATOM 688 O O . ILE A 1 89 ? 5.528 -18.311 -26.811 1.00 56.59 89 ILE A O 1
ATOM 692 N N . ILE A 1 90 ? 5.291 -18.706 -29.003 1.00 53.78 90 ILE A N 1
ATOM 693 C CA . ILE A 1 90 ? 6.714 -18.671 -29.394 1.00 53.78 90 ILE A CA 1
ATOM 694 C C . ILE A 1 90 ? 7.414 -17.322 -29.163 1.00 53.78 90 ILE A C 1
ATOM 696 O O . ILE A 1 90 ? 8.635 -17.283 -29.046 1.00 53.78 90 ILE A O 1
ATOM 700 N N . HIS A 1 91 ? 6.664 -16.223 -29.046 1.00 54.75 91 HIS A N 1
ATOM 701 C CA . HIS A 1 91 ? 7.220 -14.896 -28.751 1.00 54.75 91 HIS A CA 1
ATOM 702 C C . HIS A 1 91 ? 7.066 -14.494 -27.281 1.00 54.75 91 HIS A C 1
ATOM 704 O O . HIS A 1 91 ? 7.465 -13.390 -26.899 1.00 54.75 91 HIS A O 1
ATOM 710 N N . ARG A 1 92 ? 6.500 -15.366 -26.436 1.00 58.78 92 ARG A N 1
ATOM 711 C CA . ARG A 1 92 ? 6.408 -15.118 -24.996 1.00 58.78 92 ARG A CA 1
ATOM 712 C C . ARG A 1 92 ? 7.795 -15.284 -24.388 1.00 58.78 92 ARG A C 1
ATOM 714 O O . ARG A 1 92 ? 8.170 -16.364 -23.947 1.00 58.78 92 ARG A O 1
ATOM 721 N N . LYS A 1 93 ? 8.572 -14.201 -24.360 1.00 58.25 93 LYS A N 1
ATOM 722 C CA . LYS A 1 93 ? 9.741 -14.138 -23.482 1.00 58.25 93 LYS A CA 1
ATOM 723 C C . LYS A 1 93 ? 9.236 -14.303 -22.053 1.00 58.25 93 LYS A C 1
ATOM 725 O O . LYS A 1 93 ? 8.382 -13.536 -21.612 1.00 58.25 93 LYS A O 1
ATOM 730 N N . THR A 1 94 ? 9.737 -15.317 -21.356 1.00 56.72 94 THR A N 1
ATOM 731 C CA . THR A 1 94 ? 9.418 -15.532 -19.946 1.00 56.72 94 THR A CA 1
ATOM 732 C C . THR A 1 94 ? 9.796 -14.274 -19.177 1.00 56.72 94 THR A C 1
ATOM 734 O O . THR A 1 94 ? 10.963 -13.879 -19.174 1.00 56.72 94 THR A O 1
ATOM 737 N N . ILE A 1 95 ? 8.811 -13.632 -18.548 1.00 58.88 95 ILE A N 1
ATOM 738 C CA . ILE A 1 95 ? 9.060 -12.525 -17.627 1.00 58.88 95 ILE A CA 1
ATOM 739 C C . ILE A 1 95 ? 9.905 -13.106 -16.490 1.00 58.88 95 ILE A C 1
ATOM 741 O O . ILE A 1 95 ? 9.437 -13.944 -15.725 1.00 58.88 95 ILE A O 1
ATOM 745 N N . GLN A 1 96 ? 11.180 -12.719 -16.421 1.00 58.22 96 GLN A N 1
ATOM 746 C CA . GLN A 1 96 ? 12.107 -13.221 -15.399 1.00 58.22 96 GLN A CA 1
ATOM 747 C C . GLN A 1 96 ? 11.849 -12.602 -14.022 1.00 58.22 96 GLN A C 1
ATOM 749 O O . GLN A 1 96 ? 12.379 -13.080 -13.019 1.00 58.22 96 GLN A O 1
ATOM 754 N N . TYR A 1 97 ? 11.034 -11.547 -13.961 1.00 64.81 97 TYR A N 1
ATOM 755 C CA . TYR A 1 97 ? 10.665 -10.913 -12.711 1.00 64.81 97 TYR A CA 1
ATOM 756 C C . TYR A 1 97 ? 9.722 -11.813 -11.918 1.00 64.81 97 TYR A C 1
ATOM 758 O O . TYR A 1 97 ? 8.529 -11.920 -12.204 1.00 64.81 97 TYR A O 1
ATOM 766 N N . LYS A 1 98 ? 10.283 -12.479 -10.911 1.00 67.88 98 LYS A N 1
ATOM 767 C CA . LYS A 1 98 ? 9.499 -13.193 -9.911 1.00 67.88 98 LYS A CA 1
ATOM 768 C C . LYS A 1 98 ? 8.869 -12.164 -8.989 1.00 67.88 98 LYS A C 1
ATOM 770 O O . LYS A 1 98 ? 9.575 -11.376 -8.361 1.00 67.88 98 LYS A O 1
ATOM 775 N N . VAL A 1 99 ? 7.547 -12.180 -8.906 1.00 67.81 99 VAL A N 1
ATOM 776 C CA . VAL A 1 99 ? 6.835 -11.395 -7.905 1.00 67.81 99 VAL A CA 1
ATOM 777 C C . VAL A 1 99 ? 6.992 -12.047 -6.551 1.00 67.81 99 VAL A C 1
ATOM 779 O O . VAL A 1 99 ? 6.778 -13.247 -6.385 1.00 67.81 99 VAL A O 1
ATOM 782 N N . HIS A 1 100 ? 7.422 -11.227 -5.603 1.00 75.44 100 HIS A N 1
ATOM 783 C CA . HIS A 1 100 ? 7.631 -11.616 -4.225 1.00 75.44 100 HIS A CA 1
ATOM 784 C C . HIS A 1 100 ? 6.470 -11.033 -3.441 1.00 75.44 100 HIS A C 1
ATOM 786 O O . HIS A 1 100 ? 6.451 -9.836 -3.181 1.00 75.44 100 HIS A O 1
ATOM 792 N N . ALA A 1 101 ? 5.486 -11.873 -3.123 1.00 79.50 101 ALA A N 1
ATOM 793 C CA . ALA A 1 101 ? 4.358 -11.452 -2.307 1.00 79.50 101 ALA A CA 1
ATOM 794 C C . ALA A 1 101 ? 4.875 -10.873 -0.984 1.00 79.50 101 ALA A C 1
ATOM 796 O O . ALA A 1 101 ? 5.714 -11.481 -0.314 1.00 79.50 101 ALA A O 1
ATOM 797 N N . TRP A 1 102 ? 4.376 -9.700 -0.618 1.00 82.31 102 TRP A N 1
ATOM 798 C CA . TRP A 1 102 ? 4.710 -9.076 0.649 1.00 82.31 102 TRP A CA 1
ATOM 799 C C . TRP A 1 102 ? 3.990 -9.755 1.821 1.00 82.31 102 TRP A C 1
ATOM 801 O O . TRP A 1 102 ? 2.981 -10.450 1.664 1.00 82.31 102 TRP A O 1
ATOM 811 N N . GLN A 1 103 ? 4.536 -9.587 3.025 1.00 84.44 103 GLN A N 1
ATOM 812 C CA . GLN A 1 103 ? 3.975 -10.196 4.225 1.00 84.44 103 GLN A CA 1
ATOM 813 C C . GLN A 1 103 ? 2.709 -9.460 4.667 1.00 84.44 103 GLN A C 1
ATOM 815 O O . GLN A 1 103 ? 2.733 -8.256 4.904 1.00 84.44 103 GLN A O 1
ATOM 820 N N . ARG A 1 104 ? 1.612 -10.202 4.861 1.00 86.00 104 ARG A N 1
ATOM 821 C CA . ARG A 1 104 ? 0.364 -9.636 5.390 1.00 86.00 104 ARG A CA 1
ATOM 822 C C . ARG A 1 104 ? 0.595 -8.975 6.747 1.00 86.00 104 ARG A C 1
ATOM 824 O O . ARG A 1 104 ? 1.177 -9.583 7.646 1.00 86.00 104 ARG A O 1
ATOM 831 N N . ILE A 1 105 ? 0.052 -7.772 6.900 1.00 90.31 105 ILE A N 1
ATOM 832 C CA . ILE A 1 105 ? 0.041 -7.046 8.170 1.00 90.31 105 ILE A CA 1
ATOM 833 C C . ILE A 1 105 ? -0.782 -7.853 9.183 1.00 90.31 105 ILE A C 1
ATOM 835 O O . ILE A 1 105 ? -1.882 -8.312 8.872 1.00 90.31 105 ILE A O 1
ATOM 839 N N . THR A 1 106 ? -0.256 -8.055 10.387 1.00 94.38 106 THR A N 1
ATOM 840 C CA . THR A 1 106 ? -0.964 -8.743 11.476 1.00 94.38 106 THR A CA 1
ATOM 841 C C . THR A 1 106 ? -1.946 -7.805 12.175 1.00 94.38 106 THR A C 1
ATOM 843 O O . THR A 1 106 ? -1.857 -6.582 12.063 1.00 94.38 106 THR A O 1
ATOM 846 N N . CYS A 1 107 ? -2.923 -8.370 12.883 1.00 96.31 107 CYS A N 1
ATOM 847 C CA . CYS A 1 107 ? -3.911 -7.582 13.613 1.00 96.31 107 CYS A CA 1
ATOM 848 C C . CYS A 1 107 ? -3.251 -6.758 14.725 1.00 96.31 107 CYS A C 1
ATOM 850 O O . CYS A 1 107 ? -2.588 -7.302 15.611 1.00 96.31 107 CYS A O 1
ATOM 852 N N . GLN A 1 108 ? -3.495 -5.452 14.719 1.00 96.00 108 GLN A N 1
ATOM 853 C CA . GLN A 1 108 ? -2.890 -4.518 15.667 1.00 96.00 108 GLN A CA 1
ATOM 854 C C . GLN A 1 108 ? -3.726 -4.292 16.928 1.00 96.00 108 GLN A C 1
ATOM 856 O O . GLN A 1 108 ? -3.195 -3.785 17.907 1.00 96.00 108 GLN A O 1
ATOM 861 N N . SER A 1 109 ? -4.988 -4.732 16.961 1.00 95.56 109 SER A N 1
ATOM 862 C CA . SER A 1 109 ? -5.841 -4.581 18.147 1.00 95.56 109 SER A CA 1
ATOM 863 C C . SER A 1 109 ? -5.189 -5.180 19.398 1.00 95.56 109 SER A C 1
ATOM 865 O O . SER A 1 109 ? -4.738 -6.332 19.377 1.00 95.56 109 SER A O 1
ATOM 867 N N . THR A 1 110 ? -5.147 -4.409 20.486 1.00 95.00 110 THR A N 1
ATOM 868 C CA . THR A 1 110 ? -4.556 -4.809 21.778 1.00 95.00 110 THR A CA 1
ATOM 869 C C . THR A 1 110 ? -5.291 -5.989 22.409 1.00 95.00 110 THR A C 1
ATOM 871 O O . THR A 1 110 ? -4.666 -6.847 23.024 1.00 95.00 110 THR A O 1
ATOM 874 N N . THR A 1 111 ? -6.599 -6.097 22.173 1.00 93.38 111 THR A N 1
ATOM 875 C CA . THR A 1 111 ? -7.468 -7.165 22.691 1.00 93.38 111 THR A CA 1
ATOM 876 C C . THR A 1 111 ? -7.502 -8.418 21.805 1.00 93.38 111 THR A C 1
ATOM 878 O O . THR A 1 111 ? -8.176 -9.399 22.124 1.00 93.38 111 THR A O 1
ATOM 881 N N . CYS A 1 112 ? -6.774 -8.432 20.683 1.00 94.81 112 CYS A N 1
ATOM 882 C CA . CYS A 1 112 ? -6.757 -9.567 19.763 1.00 94.81 112 CYS A CA 1
ATOM 883 C C . CYS A 1 112 ? -5.810 -10.684 20.232 1.00 94.81 112 CYS A C 1
ATOM 885 O O . CYS A 1 112 ? -4.592 -10.545 20.131 1.00 94.81 112 CYS A O 1
ATOM 887 N N . SER A 1 113 ? -6.366 -11.825 20.652 1.00 92.44 113 SER A N 1
ATOM 888 C CA . SER A 1 113 ? -5.586 -12.986 21.119 1.00 92.44 113 SER A CA 1
ATOM 889 C C . SER A 1 113 ? -4.811 -13.711 20.010 1.00 92.44 113 SER A C 1
ATOM 891 O O . SER A 1 113 ? -3.694 -14.156 20.229 1.00 92.44 113 SER A O 1
ATOM 893 N N . GLU A 1 114 ? -5.395 -13.841 18.816 1.00 89.75 114 GLU A N 1
ATOM 894 C CA . GLU A 1 114 ? -4.834 -14.662 17.726 1.00 89.75 114 GLU A CA 1
ATOM 895 C C . GLU A 1 114 ? -3.828 -13.910 16.848 1.00 89.75 114 GLU A C 1
ATOM 897 O O . GLU A 1 114 ? -3.064 -14.536 16.119 1.00 89.75 114 GLU A O 1
ATOM 902 N N . LYS A 1 115 ? -3.867 -12.567 16.857 1.00 92.12 115 LYS A N 1
ATOM 903 C CA . LYS A 1 115 ? -3.041 -11.693 15.999 1.00 92.12 115 LYS A CA 1
ATOM 904 C C . LYS A 1 115 ? -3.010 -12.121 14.517 1.00 92.12 115 LYS A C 1
ATOM 906 O O . LYS A 1 115 ? -2.002 -11.968 13.832 1.00 92.12 115 LYS A O 1
ATOM 911 N N . GLY A 1 116 ? -4.143 -12.624 14.014 1.00 92.25 116 GLY A N 1
ATOM 912 C CA . GLY A 1 116 ? -4.300 -13.097 12.634 1.00 92.25 116 GLY A CA 1
ATOM 913 C C . GLY A 1 116 ? -4.129 -12.003 11.565 1.00 92.25 116 GLY A C 1
ATOM 914 O O . GLY A 1 116 ? -3.975 -10.827 11.901 1.00 92.25 116 GLY A O 1
ATOM 915 N N . PRO A 1 117 ? -4.175 -12.361 10.268 1.00 93.50 117 PRO A N 1
ATOM 916 C CA . PRO A 1 117 ? -3.941 -11.421 9.175 1.00 93.50 117 PRO A CA 1
ATOM 917 C C . PRO A 1 117 ? -5.018 -10.332 9.113 1.00 93.50 117 PRO A C 1
ATOM 919 O O . PRO A 1 117 ? -6.219 -10.604 9.226 1.00 93.50 117 PRO A O 1
ATOM 922 N N . SER A 1 118 ? -4.577 -9.098 8.896 1.00 94.62 118 SER A N 1
ATOM 923 C CA . SER A 1 118 ? -5.438 -7.931 8.758 1.00 94.62 118 SER A CA 1
ATOM 924 C C . SER A 1 118 ? -6.096 -7.880 7.384 1.00 94.62 118 SER A C 1
ATOM 926 O O . SER A 1 118 ? -5.471 -8.131 6.354 1.00 94.62 118 SER A O 1
ATOM 928 N N . VAL A 1 119 ? -7.383 -7.543 7.380 1.00 94.12 119 VAL A N 1
ATOM 929 C CA . VAL A 1 119 ? -8.217 -7.458 6.166 1.00 94.12 119 VAL A CA 1
ATOM 930 C C . VAL A 1 119 ? -8.897 -6.105 6.018 1.00 94.12 119 VAL A C 1
ATOM 932 O O . VAL A 1 119 ? -9.401 -5.790 4.943 1.00 94.12 119 VAL A O 1
ATOM 935 N N . LYS A 1 120 ? -8.923 -5.308 7.088 1.00 94.06 120 LYS A N 1
ATOM 936 C CA . LYS A 1 120 ? -9.527 -3.981 7.114 1.00 94.06 120 LYS A CA 1
ATOM 937 C C . LYS A 1 120 ? -8.580 -2.996 7.791 1.00 94.06 120 LYS A C 1
ATOM 939 O O . LYS A 1 120 ? -7.864 -3.371 8.721 1.00 94.06 120 LYS A O 1
ATOM 944 N N . SER A 1 121 ? -8.604 -1.750 7.342 1.00 93.00 121 SER A N 1
ATOM 945 C CA . SER A 1 121 ? -7.905 -0.630 7.965 1.00 93.00 121 SER A CA 1
ATOM 946 C C . SER A 1 121 ? -8.878 0.478 8.362 1.00 93.00 121 SER A C 1
ATOM 948 O O . SER A 1 121 ? -9.954 0.621 7.774 1.00 93.00 121 SER A O 1
ATOM 950 N N . CYS A 1 122 ? -8.505 1.254 9.376 1.00 91.81 122 CYS A N 1
ATOM 951 C CA . CYS A 1 122 ? -9.199 2.476 9.768 1.00 91.81 122 CYS A CA 1
ATOM 952 C C . CYS A 1 122 ? -8.193 3.610 9.905 1.00 91.81 122 CYS A C 1
ATOM 954 O O . CYS A 1 122 ? -7.092 3.399 10.410 1.00 91.81 122 CYS A O 1
ATOM 956 N N . TYR A 1 123 ? -8.590 4.801 9.471 1.00 89.50 123 TYR A N 1
ATOM 957 C CA . TYR A 1 123 ? -7.768 6.007 9.538 1.00 89.50 123 TYR A CA 1
ATOM 958 C C . TYR A 1 123 ? -8.266 7.006 10.593 1.00 89.50 123 TYR A C 1
ATOM 960 O O . TYR A 1 123 ? -7.640 8.044 10.781 1.00 89.50 123 TYR A O 1
ATOM 968 N N . ASP A 1 124 ? -9.364 6.695 11.291 1.00 90.12 124 ASP A N 1
ATOM 969 C CA . ASP A 1 124 ? -9.900 7.531 12.366 1.00 90.12 124 ASP A CA 1
ATOM 970 C C . ASP A 1 124 ? -8.940 7.515 13.577 1.00 90.12 124 ASP A C 1
ATOM 972 O O . ASP A 1 124 ? -8.743 6.450 14.178 1.00 90.12 124 ASP A O 1
ATOM 976 N N . PRO A 1 125 ? -8.346 8.664 13.961 1.00 91.25 125 PRO A N 1
ATOM 977 C CA . PRO A 1 125 ? -7.405 8.745 15.077 1.00 91.25 125 PRO A CA 1
ATOM 978 C C . PRO A 1 125 ? -7.977 8.258 16.408 1.00 91.25 125 PRO A C 1
ATOM 980 O O . PRO A 1 125 ? -7.248 7.649 17.188 1.00 91.25 125 PRO A O 1
ATOM 983 N N . VAL A 1 126 ? -9.270 8.484 16.660 1.00 93.44 126 VAL A N 1
ATOM 984 C CA . VAL A 1 126 ? -9.927 8.085 17.912 1.00 93.44 126 VAL A CA 1
ATOM 985 C C . VAL A 1 126 ? -9.994 6.563 17.998 1.00 93.44 126 VAL A C 1
ATOM 987 O O . VAL A 1 126 ? -9.689 5.975 19.033 1.00 93.44 126 VAL A O 1
ATOM 990 N N . ILE A 1 127 ? -10.332 5.910 16.886 1.00 94.19 127 ILE A N 1
ATOM 991 C CA . ILE A 1 127 ? -10.380 4.448 16.801 1.00 94.19 127 ILE A CA 1
ATOM 992 C C . ILE A 1 127 ? -8.979 3.848 16.909 1.00 94.19 127 ILE A C 1
ATOM 994 O O . ILE A 1 127 ? -8.799 2.845 17.596 1.00 94.19 127 ILE A O 1
ATOM 998 N N . CYS A 1 128 ? -7.985 4.449 16.250 1.00 93.94 128 CYS A N 1
ATOM 999 C CA . CYS A 1 128 ? -6.607 3.957 16.283 1.00 93.94 128 CYS A CA 1
ATOM 1000 C C . CYS A 1 128 ? -6.013 4.021 17.697 1.00 93.94 128 CYS A C 1
ATOM 1002 O O . CYS A 1 128 ? -5.407 3.044 18.144 1.00 93.94 128 CYS A O 1
ATOM 1004 N N . ALA A 1 129 ? -6.245 5.127 18.413 1.00 95.00 129 ALA A N 1
ATOM 1005 C CA . ALA A 1 129 ? -5.801 5.300 19.792 1.00 95.00 129 ALA A CA 1
ATOM 1006 C C . ALA A 1 129 ? -6.465 4.286 20.735 1.00 95.00 129 ALA A C 1
ATOM 1008 O O . ALA A 1 129 ? -5.793 3.634 21.523 1.00 95.00 129 ALA A O 1
ATOM 1009 N N . ASP A 1 130 ? -7.776 4.091 20.622 1.00 93.88 130 ASP A N 1
ATOM 1010 C CA . ASP A 1 130 ? -8.504 3.235 21.560 1.00 93.88 130 ASP A CA 1
ATOM 1011 C C . ASP A 1 130 ? -8.289 1.730 21.291 1.00 93.88 130 ASP A C 1
ATOM 1013 O O . ASP A 1 130 ? -8.044 0.939 22.200 1.00 93.88 130 ASP A O 1
ATOM 1017 N N . VAL A 1 131 ? -8.308 1.307 20.022 1.00 94.12 131 VAL A N 1
ATOM 1018 C CA . VAL A 1 131 ? -8.229 -0.122 19.666 1.00 94.12 131 VAL A CA 1
ATOM 1019 C C . VAL A 1 131 ? -6.797 -0.664 19.702 1.00 94.12 131 VAL A C 1
ATOM 1021 O O . VAL A 1 131 ? -6.599 -1.855 19.969 1.00 94.12 131 VAL A O 1
ATOM 1024 N N . ALA A 1 132 ? -5.805 0.164 19.369 1.00 94.06 132 ALA A N 1
ATOM 1025 C CA . ALA A 1 132 ? -4.432 -0.280 19.133 1.00 94.06 132 ALA A CA 1
ATOM 1026 C C . ALA A 1 132 ? -3.344 0.615 19.752 1.00 94.06 132 ALA A C 1
ATOM 1028 O O . ALA A 1 132 ? -2.175 0.261 19.621 1.00 94.06 132 ALA A O 1
ATOM 1029 N N . ASP A 1 133 ? -3.703 1.729 20.402 1.00 94.12 133 ASP A N 1
ATOM 1030 C CA . ASP A 1 133 ? -2.761 2.730 20.933 1.00 94.12 133 ASP A CA 1
ATOM 1031 C C . ASP A 1 133 ? -1.699 3.144 19.897 1.00 94.12 133 ASP A C 1
ATOM 1033 O O . ASP A 1 133 ? -0.490 3.123 20.129 1.00 94.12 133 ASP A O 1
ATOM 1037 N N . THR A 1 134 ? -2.158 3.435 18.676 1.00 91.31 134 THR A N 1
ATOM 1038 C CA . THR A 1 134 ? -1.283 3.726 17.536 1.00 91.31 134 THR A CA 1
ATOM 1039 C C . THR A 1 134 ? -1.773 4.917 16.721 1.00 91.31 134 THR A C 1
ATOM 1041 O O . THR A 1 134 ? -2.957 5.258 16.723 1.00 91.31 134 THR A O 1
ATOM 1044 N N . SER A 1 135 ? -0.855 5.560 16.000 1.00 90.00 135 SER A N 1
ATOM 1045 C CA . SER A 1 135 ? -1.197 6.579 15.007 1.00 90.00 135 SER A CA 1
ATOM 1046 C C . SER A 1 135 ? -1.888 5.941 13.794 1.00 90.00 135 SER A C 1
ATOM 1048 O O . SER A 1 135 ? -1.515 4.827 13.422 1.00 90.00 135 SER A O 1
ATOM 1050 N N . PRO A 1 136 ? -2.815 6.634 13.112 1.00 89.50 136 PRO A N 1
ATOM 1051 C CA . PRO A 1 136 ? -3.439 6.115 11.899 1.00 89.50 136 PRO A CA 1
ATOM 1052 C C . PRO A 1 136 ? -2.450 5.675 10.805 1.00 89.50 136 PRO A C 1
ATOM 1054 O O . PRO A 1 136 ? -1.440 6.354 10.593 1.00 89.50 136 PRO A O 1
ATOM 1057 N N . PRO A 1 137 ? -2.782 4.631 10.022 1.00 91.69 137 PRO A N 1
ATOM 1058 C CA . PRO A 1 137 ? -3.933 3.731 10.177 1.00 91.69 137 PRO A CA 1
ATOM 1059 C C . PRO A 1 137 ? -3.724 2.592 11.182 1.00 91.69 137 PRO A C 1
ATOM 1061 O O . PRO A 1 137 ? -2.614 2.098 11.360 1.00 91.69 137 PRO A O 1
ATOM 1064 N N . VAL A 1 138 ? -4.834 2.078 11.720 1.00 94.38 138 VAL A N 1
ATOM 1065 C CA . VAL A 1 138 ? -4.877 0.784 12.417 1.00 94.38 138 VAL A CA 1
ATOM 1066 C C . VAL A 1 138 ? -5.303 -0.336 11.464 1.00 94.38 138 VAL A C 1
ATOM 1068 O O . VAL A 1 138 ? -6.263 -0.187 10.704 1.00 94.38 138 VAL A O 1
ATOM 1071 N N . PHE A 1 139 ? -4.626 -1.483 11.535 1.00 95.12 139 PHE A N 1
ATOM 1072 C CA . PHE A 1 139 ? -4.917 -2.681 10.740 1.00 95.12 139 PHE A CA 1
ATOM 1073 C C . PHE A 1 139 ? -5.530 -3.789 11.590 1.00 95.12 139 PHE A C 1
ATOM 1075 O O . PHE A 1 139 ? -4.942 -4.231 12.579 1.00 95.12 139 PHE A O 1
ATOM 1082 N N . LEU A 1 140 ? -6.708 -4.269 11.190 1.00 95.94 140 LEU A N 1
ATOM 1083 C CA . LEU A 1 140 ? -7.499 -5.220 11.963 1.00 95.94 140 LEU A CA 1
ATOM 1084 C C . LEU A 1 140 ? -7.828 -6.484 11.161 1.00 95.94 140 LEU A C 1
ATOM 1086 O O . LEU A 1 140 ? -8.173 -6.439 9.973 1.00 95.94 140 LEU A O 1
ATOM 1090 N N . CYS A 1 141 ? -7.777 -7.634 11.839 1.00 96.25 141 CYS A N 1
ATOM 1091 C CA . CYS A 1 141 ? -8.355 -8.870 11.320 1.00 96.25 141 CYS A CA 1
ATOM 1092 C C . CYS A 1 141 ? -9.882 -8.762 11.249 1.00 96.25 141 CYS A C 1
ATOM 1094 O O . CYS A 1 141 ? -10.490 -7.877 11.856 1.00 96.25 141 CYS A O 1
ATOM 1096 N N . ARG A 1 142 ? -10.514 -9.700 10.535 1.00 95.00 142 ARG A N 1
ATOM 1097 C CA . ARG A 1 142 ? -11.960 -9.677 10.281 1.00 95.00 142 ARG A CA 1
ATOM 1098 C C . ARG A 1 142 ? -12.777 -9.530 11.567 1.00 95.00 142 ARG A C 1
ATOM 1100 O O . ARG A 1 142 ? -13.599 -8.631 11.656 1.00 95.00 142 ARG A O 1
ATOM 1107 N N . ARG A 1 143 ? -12.476 -10.351 12.579 1.00 95.44 143 ARG A N 1
ATOM 1108 C CA . ARG A 1 143 ? -13.181 -10.347 13.869 1.00 95.44 143 ARG A CA 1
ATOM 1109 C C . ARG A 1 143 ? -13.072 -9.002 14.592 1.00 95.44 143 ARG A C 1
ATOM 1111 O O . ARG A 1 143 ? -14.086 -8.436 14.976 1.00 95.44 143 ARG A O 1
ATOM 1118 N N . CYS A 1 144 ? -11.857 -8.474 14.753 1.00 95.75 144 CYS A N 1
ATOM 1119 C CA . CYS A 1 144 ? -11.652 -7.195 15.439 1.00 95.75 144 CYS A CA 1
ATOM 1120 C C . CYS A 1 144 ? -12.293 -6.032 14.675 1.00 95.75 144 CYS A C 1
ATOM 1122 O O . CYS A 1 144 ? -12.867 -5.140 15.289 1.00 95.75 144 CYS A O 1
ATOM 1124 N N . ALA A 1 145 ? -12.231 -6.052 13.345 1.00 95.62 145 ALA A N 1
ATOM 1125 C CA . ALA A 1 145 ? -12.857 -5.027 12.527 1.00 95.62 145 ALA A CA 1
ATOM 1126 C C . ALA A 1 145 ? -14.390 -5.068 12.606 1.00 95.62 145 ALA A C 1
ATOM 1128 O O . ALA A 1 145 ? -15.017 -4.018 12.695 1.00 95.62 145 ALA A O 1
ATOM 1129 N N . ASP A 1 146 ? -14.996 -6.257 12.594 1.00 94.94 146 ASP A N 1
ATOM 1130 C CA . ASP A 1 146 ? -16.451 -6.403 12.696 1.00 94.94 146 ASP A CA 1
ATOM 1131 C C . ASP A 1 146 ? -16.959 -5.949 14.081 1.00 94.94 146 ASP A C 1
ATOM 1133 O O . ASP A 1 146 ? -17.994 -5.287 14.158 1.00 94.94 146 ASP A O 1
ATOM 1137 N N . ASN A 1 147 ? -16.185 -6.174 15.153 1.00 93.75 147 ASN A N 1
ATOM 1138 C CA . ASN A 1 147 ? -16.481 -5.624 16.484 1.00 93.75 147 ASN A CA 1
ATOM 1139 C C . ASN A 1 147 ? -16.454 -4.087 16.492 1.00 93.75 147 ASN A C 1
ATOM 1141 O O . ASN A 1 147 ? -17.391 -3.457 16.974 1.00 93.75 147 ASN A O 1
ATOM 1145 N N . VAL A 1 148 ? -15.418 -3.473 15.908 1.00 94.06 148 VAL A N 1
ATOM 1146 C CA . VAL A 1 148 ? -15.304 -2.005 15.815 1.00 94.06 148 VAL A CA 1
ATOM 1147 C C . VAL A 1 148 ? -16.468 -1.404 15.022 1.00 94.06 148 VAL A C 1
ATOM 1149 O O . VAL A 1 148 ? -17.029 -0.387 15.429 1.00 94.06 148 VAL A O 1
ATOM 1152 N N . ILE A 1 149 ? -16.876 -2.045 13.923 1.00 93.88 149 ILE A N 1
ATOM 1153 C CA . ILE A 1 149 ? -18.040 -1.617 13.135 1.00 93.88 149 ILE A CA 1
ATOM 1154 C C . ILE A 1 149 ? -19.323 -1.706 13.973 1.00 93.88 149 ILE A C 1
ATOM 1156 O O . ILE A 1 149 ? -20.133 -0.782 13.937 1.00 93.88 149 ILE A O 1
ATOM 1160 N N . GLY A 1 150 ? -19.510 -2.785 14.738 1.00 91.25 150 GLY A N 1
ATOM 1161 C CA . GLY A 1 150 ? -20.701 -2.985 15.566 1.00 91.25 150 GLY A CA 1
ATOM 1162 C C . GLY A 1 150 ? -20.806 -2.012 16.743 1.00 91.25 150 GLY A C 1
ATOM 1163 O O . GLY A 1 150 ? -21.858 -1.413 16.954 1.00 91.25 150 GLY A O 1
ATOM 1164 N N . GLU A 1 151 ? -19.718 -1.832 17.491 1.00 91.25 151 GLU A N 1
ATOM 1165 C CA . GLU A 1 151 ? -19.698 -1.022 18.716 1.00 91.25 151 GLU A CA 1
ATOM 1166 C C . GLU A 1 151 ? -19.595 0.476 18.428 1.00 91.25 151 GLU A C 1
ATOM 1168 O O . GLU A 1 151 ? -20.266 1.287 19.064 1.00 91.25 151 GLU A O 1
ATOM 1173 N N . ARG A 1 152 ? -18.752 0.855 17.462 1.00 88.19 152 ARG A N 1
ATOM 1174 C CA . ARG A 1 152 ? -18.345 2.252 17.249 1.00 88.19 152 ARG A CA 1
ATOM 1175 C C . ARG A 1 152 ? -18.881 2.846 15.959 1.00 88.19 152 ARG A C 1
ATOM 1177 O O . ARG A 1 152 ? -18.763 4.049 15.760 1.00 88.19 152 ARG A O 1
ATOM 1184 N N . LYS A 1 153 ? -19.462 2.018 15.080 1.00 88.31 153 LYS A N 1
ATOM 1185 C CA . LYS A 1 153 ? -19.988 2.423 13.763 1.00 88.31 153 LYS A CA 1
ATOM 1186 C C . LYS A 1 153 ? -18.955 3.163 12.902 1.00 88.31 153 LYS A C 1
ATOM 1188 O O . LYS A 1 153 ? -19.321 3.967 12.049 1.00 88.31 153 LYS A O 1
ATOM 1193 N N . ALA A 1 154 ? -17.669 2.886 13.122 1.00 86.31 154 ALA A N 1
ATOM 1194 C CA . ALA A 1 154 ? -16.586 3.532 12.397 1.00 86.31 154 ALA A CA 1
ATOM 1195 C C . ALA A 1 154 ? -16.450 2.952 10.976 1.00 86.31 154 ALA A C 1
ATOM 1197 O O . ALA A 1 154 ? -16.535 1.728 10.802 1.00 86.31 154 ALA A O 1
ATOM 1198 N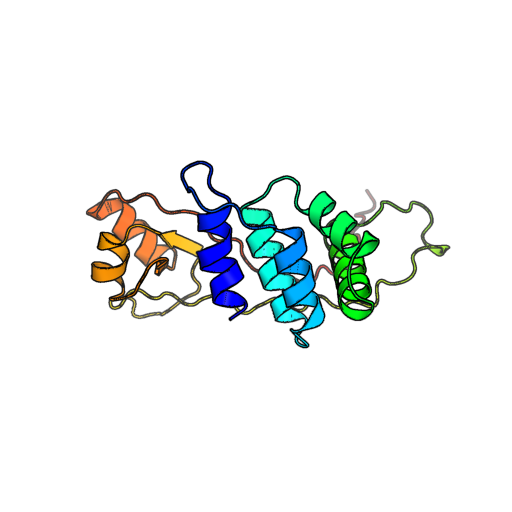 N . PRO A 1 155 ? -16.218 3.795 9.953 1.00 85.56 155 PRO A N 1
ATOM 1199 C CA . PRO A 1 155 ? -15.972 3.322 8.599 1.00 85.56 155 PRO A CA 1
ATOM 1200 C C . PRO A 1 155 ? -14.627 2.585 8.527 1.00 85.56 155 PRO A C 1
ATOM 1202 O O . PRO A 1 155 ? -13.590 3.081 8.970 1.00 85.56 155 PRO A O 1
ATOM 1205 N N . MET A 1 156 ? -14.647 1.390 7.936 1.00 90.50 156 MET A N 1
ATOM 1206 C CA . MET A 1 156 ? -13.464 0.552 7.728 1.00 90.50 156 MET A CA 1
ATOM 1207 C C . MET A 1 156 ? -13.227 0.367 6.228 1.00 90.50 156 MET A C 1
ATOM 1209 O O . MET A 1 156 ? -14.153 0.013 5.496 1.00 90.50 156 MET A O 1
ATOM 1213 N N . LYS A 1 157 ? -11.985 0.546 5.771 1.00 89.19 157 LYS A N 1
ATOM 1214 C CA . LYS A 1 157 ? -11.581 0.293 4.380 1.00 89.19 157 LYS A CA 1
ATOM 1215 C C . LYS A 1 157 ? -11.059 -1.136 4.248 1.00 89.19 157 LYS A C 1
ATOM 1217 O O . LYS A 1 157 ? -10.376 -1.631 5.140 1.00 89.19 157 LYS A O 1
ATOM 1222 N N . ASN A 1 158 ? -11.372 -1.815 3.146 1.00 90.06 158 ASN A N 1
ATOM 1223 C CA . ASN A 1 158 ? -10.780 -3.124 2.860 1.00 90.06 158 ASN A CA 1
ATOM 1224 C C . ASN A 1 158 ? -9.297 -2.966 2.507 1.00 90.06 158 ASN A C 1
ATOM 1226 O O . ASN A 1 158 ? -8.933 -2.083 1.731 1.00 90.06 158 ASN A O 1
ATOM 1230 N N . LEU A 1 159 ? -8.461 -3.842 3.060 1.00 88.50 159 LEU A N 1
ATOM 1231 C CA . LEU A 1 159 ? -7.036 -3.892 2.764 1.00 88.50 159 LEU A CA 1
ATOM 1232 C C . LEU A 1 159 ? -6.789 -4.767 1.534 1.00 88.50 159 LEU A C 1
ATOM 1234 O O . LEU A 1 159 ? -7.200 -5.934 1.517 1.00 88.50 159 LEU A O 1
ATOM 1238 N N . THR A 1 160 ? -6.067 -4.238 0.546 1.00 83.00 160 THR A N 1
ATOM 1239 C CA . THR A 1 160 ? -5.535 -5.044 -0.559 1.00 83.00 160 THR A CA 1
ATOM 1240 C C . THR A 1 160 ? -4.649 -6.140 0.011 1.00 83.00 160 THR A C 1
ATOM 1242 O O . THR A 1 160 ? -3.792 -5.878 0.849 1.00 83.00 160 THR A O 1
ATOM 1245 N N . GLN A 1 161 ? -4.888 -7.383 -0.395 1.00 85.12 161 GLN A N 1
ATOM 1246 C CA . GLN A 1 161 ? -4.081 -8.517 0.040 1.00 85.12 161 GLN A CA 1
ATOM 1247 C C . GLN A 1 161 ? -2.974 -8.776 -0.984 1.00 85.12 161 GLN A C 1
ATOM 1249 O O . GLN A 1 161 ? -3.247 -8.604 -2.173 1.00 85.12 161 GLN A O 1
ATOM 1254 N N . PRO A 1 162 ? -1.794 -9.260 -0.548 1.00 83.19 162 PRO A N 1
ATOM 1255 C CA . PRO A 1 162 ? -0.698 -9.570 -1.455 1.00 83.19 162 PRO A CA 1
ATOM 1256 C C . PRO A 1 162 ? -1.168 -10.511 -2.559 1.00 83.19 162 PRO A C 1
ATOM 1258 O O . PRO A 1 162 ? -1.742 -11.571 -2.254 1.00 83.19 162 PRO A O 1
ATOM 1261 N N . MET A 1 163 ? -0.921 -10.159 -3.821 1.00 78.38 163 MET A N 1
ATOM 1262 C CA . MET A 1 163 ? -1.248 -11.059 -4.916 1.00 78.38 163 MET A 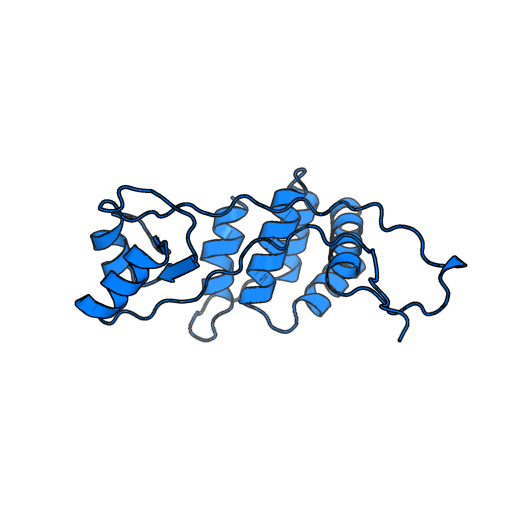CA 1
ATOM 1263 C C . MET A 1 163 ? -0.348 -12.298 -4.840 1.00 78.38 163 MET A C 1
ATOM 1265 O O . MET A 1 163 ? 0.875 -12.217 -4.714 1.00 78.38 163 MET A O 1
ATOM 1269 N N . GLN A 1 164 ? -0.959 -13.483 -4.889 1.00 66.88 164 GLN A N 1
ATOM 1270 C CA . GLN A 1 164 ? -0.193 -14.724 -4.975 1.00 66.88 164 GLN A CA 1
ATOM 1271 C C . GLN A 1 164 ? 0.496 -14.795 -6.339 1.00 66.88 164 GLN A C 1
ATOM 1273 O O . GLN A 1 164 ? -0.098 -14.432 -7.354 1.00 66.88 164 GLN A O 1
ATOM 1278 N N . ALA A 1 165 ? 1.730 -15.303 -6.376 1.00 59.31 165 ALA A N 1
ATOM 1279 C CA . ALA A 1 165 ? 2.418 -15.563 -7.633 1.00 59.31 165 ALA A CA 1
ATOM 1280 C C . ALA A 1 165 ? 1.574 -16.535 -8.476 1.00 59.31 165 ALA A C 1
ATOM 1282 O O . ALA A 1 165 ? 1.424 -17.709 -8.131 1.00 59.31 165 ALA A O 1
ATOM 1283 N N . SER A 1 166 ? 0.980 -16.042 -9.563 1.00 54.00 166 SER A N 1
ATOM 1284 C CA . SER A 1 166 ? 0.168 -16.868 -10.447 1.00 54.00 166 SER A CA 1
ATOM 1285 C C . SER A 1 166 ? 1.073 -17.835 -11.211 1.00 54.00 166 SER A C 1
ATOM 1287 O O . SER A 1 166 ? 2.025 -17.441 -11.885 1.00 54.00 166 SER A O 1
ATOM 1289 N N . SER A 1 167 ? 0.789 -19.137 -11.122 1.00 48.84 167 SER A N 1
ATOM 1290 C CA . SER A 1 167 ? 1.358 -20.083 -12.081 1.00 48.84 167 SER A CA 1
ATOM 1291 C C . SER A 1 167 ? 0.697 -19.810 -13.432 1.00 48.84 167 SER A C 1
ATOM 1293 O O . SER A 1 167 ? -0.530 -19.846 -13.526 1.00 48.84 167 SER A O 1
ATOM 1295 N N . ALA A 1 168 ? 1.479 -19.542 -14.477 1.00 50.97 168 ALA A N 1
ATOM 1296 C CA . ALA A 1 168 ? 0.988 -19.327 -15.840 1.00 50.97 168 ALA A CA 1
ATOM 1297 C C . ALA A 1 168 ? 0.492 -20.633 -16.505 1.00 50.97 168 ALA A C 1
ATOM 1299 O O . ALA A 1 168 ? 0.722 -20.869 -17.690 1.00 50.97 168 ALA A O 1
ATOM 1300 N N . THR A 1 169 ? -0.171 -21.507 -15.746 1.00 42.31 169 THR A N 1
ATOM 1301 C CA . THR A 1 169 ? -0.739 -22.762 -16.234 1.00 42.31 169 THR A CA 1
ATOM 1302 C C . THR A 1 169 ? -2.207 -22.519 -16.553 1.00 42.31 169 THR A C 1
ATOM 1304 O O . THR A 1 169 ? -3.070 -22.547 -15.679 1.00 42.31 169 THR A O 1
ATOM 1307 N N . CYS A 1 170 ? -2.495 -22.237 -17.822 1.00 48.03 170 CYS A N 1
ATOM 1308 C CA . CYS A 1 170 ? -3.864 -22.202 -18.316 1.00 48.03 170 CYS A CA 1
ATOM 1309 C C . CYS A 1 170 ? -4.433 -23.627 -18.242 1.00 48.03 170 CYS A C 1
ATOM 1311 O O . CYS A 1 170 ? -4.061 -24.487 -19.039 1.00 48.03 170 CYS A O 1
ATOM 1313 N N . GLN A 1 171 ? 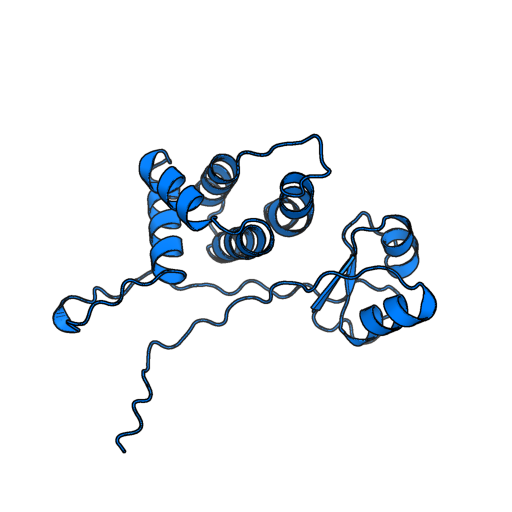-5.314 -23.899 -17.276 1.00 43.16 171 GLN A N 1
ATOM 1314 C CA . GLN A 1 171 ? -6.123 -25.116 -17.278 1.00 43.16 171 GLN A CA 1
ATOM 1315 C C . GLN A 1 171 ? -7.224 -24.963 -18.330 1.00 43.16 171 GLN A C 1
ATOM 1317 O O . GLN A 1 171 ? -8.392 -24.761 -18.000 1.00 43.16 171 GLN A O 1
ATOM 1322 N N . ASN A 1 172 ? -6.868 -25.052 -19.611 1.00 44.69 172 ASN A N 1
ATOM 1323 C CA . ASN A 1 172 ? -7.870 -25.348 -20.623 1.00 44.69 172 ASN A CA 1
ATOM 1324 C C . ASN A 1 172 ? -8.395 -26.758 -20.329 1.00 44.69 172 ASN A C 1
ATOM 1326 O O . ASN A 1 172 ? -7.786 -27.756 -20.710 1.00 44.69 172 ASN A O 1
ATOM 1330 N N . LYS A 1 173 ? -9.527 -26.842 -19.621 1.00 43.16 173 LYS A N 1
ATOM 1331 C CA . LYS A 1 173 ? -10.389 -28.019 -19.691 1.00 43.16 173 LYS A CA 1
ATOM 1332 C C . LYS A 1 173 ? -10.871 -28.100 -21.134 1.00 43.16 173 LYS A C 1
ATOM 1334 O O . LYS A 1 173 ? -11.754 -27.346 -21.532 1.00 43.16 173 LYS A O 1
ATOM 1339 N N . VAL A 1 174 ? -10.238 -28.982 -21.901 1.00 39.38 174 VAL A N 1
ATOM 1340 C CA . VAL A 1 174 ? -10.758 -29.462 -23.180 1.00 39.38 174 VAL A CA 1
ATOM 1341 C C . VAL A 1 174 ? -12.167 -29.975 -22.893 1.00 39.38 174 VAL A C 1
ATOM 1343 O O . VAL A 1 174 ? -12.340 -30.869 -22.061 1.00 39.38 174 VAL A O 1
ATOM 1346 N N . ARG A 1 175 ? -13.162 -29.326 -23.488 1.00 35.53 175 ARG A N 1
ATOM 1347 C CA . ARG A 1 175 ? -14.558 -29.743 -23.454 1.00 35.53 175 ARG A CA 1
ATOM 1348 C C . ARG A 1 175 ? -14.962 -30.126 -24.863 1.00 35.53 175 ARG A C 1
ATOM 1350 O O . ARG A 1 175 ? -14.492 -29.427 -25.789 1.00 35.53 175 ARG A O 1
#

Organism: NCBI:txid51022

Foldseek 3Di:
DLLCCLAPVLQQQLDPPDPHPDLLLVVLLVCQQPDPDLQSNLSNLLSNVLRDVPVLVSLVVCLVPHDPRSNVSSVLVSCQVPPDPDVDPVPPDPSPDFRDFHDFQFAQFPPDPPSHGFFKWAQPQVCCCPGHNDHPIGTHHPVSVVVCCVPPVGDIHTDRGTDDGDDPDPPPPPD

Sequence (175 aa):
IVHLLADAVLPFSLTDETLIKLSVPGVLMLVLQQAHDPSLHTWIMEGAMSSSPNIYEDLVQVIAKGTSESRVAAANLLLHYWPFPNPYIIHRKTIQYKVHAWQRITCQSTTCSEKGPSVKSCYDPVICADVADTSPPVFLCRRCADNVIGERKAPMKNLTQPMQASSATCQNKVR